Protein AF-A0A5D0WQF0-F1 (afdb_monomer_lite)

Organism: NCBI:txid52694

Radius of gyration: 12.73 Å; chains: 1; bounding box: 28×25×31 Å

Foldseek 3Di:
DDPLLVLCVVVVNLVVLLVQLVVVQVVPAPDKAALVRSLVPDDPVSNVVLCVQLVVDPDDLSVDSSSSSNVSLVVCVVPPVQKDWDQQDQHPVVRGGGIMIHGHD

Secondary structure (DSSP, 8-state):
--HHHHHHHHTT-HHHHHHHHHHHHHHTTT--EEHHHHHHHS-HHHHHHHHHHHTT-SSSGGG-HHHHHHHHHHHHHHH-TTEEEEEEEEETTTTEEEEEEEE--

Structure (mmCIF, N/CA/C/O backbone):
data_AF-A0A5D0WQF0-F1
#
_entry.id   AF-A0A5D0WQF0-F1
#
loop_
_atom_site.group_PDB
_atom_site.id
_atom_site.type_symbol
_atom_site.label_atom_id
_atom_site.label_alt_id
_atom_site.label_comp_id
_atom_site.label_asym_id
_atom_site.label_entity_id
_atom_site.label_seq_id
_atom_site.pdbx_PDB_ins_code
_atom_site.Cartn_x
_atom_site.Cartn_y
_atom_site.Cartn_z
_atom_site.occupancy
_atom_site.B_iso_or_equiv
_atom_site.auth_seq_id
_atom_site.auth_comp_id
_atom_site.auth_asym_id
_atom_site.auth_atom_id
_atom_site.pdbx_PDB_model_num
ATOM 1 N N . MET A 1 1 ? 15.529 -2.898 5.756 1.00 58.41 1 MET A N 1
ATOM 2 C CA . MET A 1 1 ? 14.563 -2.114 4.959 1.00 58.41 1 MET A CA 1
ATOM 3 C C . MET A 1 1 ? 13.893 -3.067 3.986 1.00 58.41 1 MET A C 1
ATOM 5 O O . MET A 1 1 ? 14.603 -3.878 3.403 1.00 58.41 1 MET A O 1
ATOM 9 N N . ASN A 1 2 ? 12.564 -3.042 3.897 1.00 87.31 2 ASN A N 1
ATOM 10 C CA . ASN A 1 2 ? 11.789 -3.897 2.994 1.00 87.31 2 ASN A CA 1
ATOM 11 C C . ASN A 1 2 ? 12.155 -3.573 1.510 1.00 87.31 2 ASN A C 1
ATOM 13 O O . ASN A 1 2 ? 12.355 -2.389 1.206 1.00 87.31 2 ASN A O 1
ATOM 17 N N . PRO A 1 3 ? 12.325 -4.575 0.615 1.00 92.06 3 PRO A N 1
ATOM 18 C CA . PRO A 1 3 ? 12.741 -4.361 -0.778 1.00 92.06 3 PRO A CA 1
ATOM 19 C C . PRO A 1 3 ? 11.844 -3.396 -1.560 1.00 92.06 3 PRO A C 1
ATOM 21 O O . PRO A 1 3 ? 12.350 -2.512 -2.250 1.00 92.06 3 PRO A O 1
ATOM 24 N N . GLU A 1 4 ? 10.530 -3.517 -1.409 1.00 95.62 4 GLU A N 1
ATOM 25 C CA . GLU A 1 4 ? 9.523 -2.685 -2.054 1.00 95.62 4 GLU A CA 1
ATOM 26 C C . GLU A 1 4 ? 9.689 -1.221 -1.639 1.00 95.62 4 GLU A C 1
ATOM 28 O O . GLU A 1 4 ? 9.744 -0.336 -2.492 1.00 95.62 4 GLU A O 1
ATOM 33 N N . MET A 1 5 ? 9.884 -0.955 -0.344 1.00 95.56 5 MET A N 1
ATOM 34 C CA . MET A 1 5 ? 10.165 0.399 0.145 1.00 95.56 5 MET A CA 1
ATOM 35 C C . MET A 1 5 ? 11.480 0.971 -0.397 1.00 95.56 5 MET A C 1
ATOM 37 O O . MET A 1 5 ? 11.543 2.156 -0.721 1.00 95.56 5 MET A O 1
ATOM 41 N N . HIS A 1 6 ? 12.532 0.152 -0.502 1.00 95.56 6 HIS A N 1
ATOM 42 C CA . HIS A 1 6 ? 13.805 0.592 -1.084 1.00 95.56 6 HIS A CA 1
ATOM 43 C C . HIS A 1 6 ? 13.649 0.961 -2.562 1.00 95.56 6 HIS A C 1
ATOM 45 O O . HIS A 1 6 ? 14.170 1.987 -2.998 1.00 95.56 6 HIS A O 1
ATOM 51 N N . ILE A 1 7 ? 12.886 0.170 -3.319 1.00 96.38 7 ILE A N 1
ATOM 52 C CA . ILE A 1 7 ? 12.557 0.472 -4.715 1.00 96.38 7 ILE A CA 1
ATOM 53 C C . ILE A 1 7 ? 11.776 1.787 -4.799 1.00 96.38 7 ILE A C 1
ATOM 55 O O . ILE A 1 7 ? 12.183 2.672 -5.548 1.00 96.38 7 ILE A O 1
ATOM 59 N N . LEU A 1 8 ? 10.718 1.966 -4.001 1.00 96.56 8 LEU A N 1
ATOM 60 C CA . LEU A 1 8 ? 9.937 3.209 -3.995 1.00 96.56 8 LEU A CA 1
ATOM 61 C C . LEU A 1 8 ? 10.786 4.435 -3.666 1.00 96.56 8 LEU A C 1
ATOM 63 O O . LEU A 1 8 ? 10.611 5.481 -4.288 1.00 96.56 8 LEU A O 1
ATOM 67 N N . ASN A 1 9 ? 11.701 4.315 -2.702 1.00 96.56 9 ASN A N 1
ATOM 68 C CA . ASN A 1 9 ? 12.596 5.404 -2.333 1.00 96.56 9 ASN A CA 1
ATOM 69 C C . ASN A 1 9 ? 13.496 5.804 -3.510 1.00 96.56 9 ASN A C 1
ATOM 71 O O . ASN A 1 9 ? 13.607 6.984 -3.830 1.00 96.56 9 ASN A O 1
ATOM 75 N N . ASN A 1 10 ? 14.071 4.821 -4.206 1.00 95.88 10 ASN A N 1
ATOM 76 C CA . ASN A 1 10 ? 14.939 5.068 -5.359 1.00 95.88 10 ASN A CA 1
ATOM 77 C C . ASN A 1 10 ? 14.179 5.621 -6.574 1.00 95.88 10 ASN A C 1
ATOM 79 O O . ASN A 1 10 ? 14.758 6.354 -7.370 1.00 95.88 10 ASN A O 1
ATOM 83 N N . GLN A 1 11 ? 12.893 5.291 -6.707 1.00 94.75 11 GLN A N 1
ATOM 84 C CA . GLN A 1 11 ? 12.010 5.804 -7.761 1.00 94.75 11 GLN A CA 1
ATOM 85 C C . GLN A 1 11 ? 11.326 7.132 -7.384 1.00 94.75 11 GLN A C 1
ATOM 87 O O . GLN A 1 11 ? 10.492 7.625 -8.138 1.00 94.75 11 GLN A O 1
ATOM 92 N N . GLY A 1 12 ? 11.614 7.705 -6.207 1.00 95.12 12 GLY A N 1
ATOM 93 C CA . GLY A 1 12 ? 10.970 8.937 -5.733 1.00 95.12 12 GLY A CA 1
ATOM 94 C C . GLY A 1 12 ? 9.469 8.799 -5.438 1.00 95.12 12 GLY A C 1
ATOM 95 O O . GLY A 1 12 ? 8.776 9.802 -5.294 1.00 95.12 12 GLY A O 1
ATOM 96 N N . CYS A 1 13 ? 8.960 7.569 -5.334 1.00 95.94 13 CYS A N 1
ATOM 97 C CA . CYS A 1 13 ? 7.539 7.266 -5.151 1.00 95.94 13 CYS A CA 1
ATOM 98 C C . CYS A 1 13 ? 7.160 7.004 -3.684 1.00 95.94 13 CYS A C 1
ATOM 100 O O . CYS A 1 13 ? 5.976 6.962 -3.365 1.00 95.94 13 CYS A O 1
ATOM 102 N N . LEU A 1 14 ? 8.133 6.857 -2.775 1.00 96.94 14 LEU A N 1
ATOM 103 C CA . LEU A 1 14 ? 7.857 6.515 -1.372 1.00 96.94 14 LEU A CA 1
ATOM 104 C C . LEU A 1 14 ? 6.966 7.551 -0.668 1.00 96.94 14 LEU A C 1
ATOM 106 O O . LEU A 1 14 ? 5.968 7.175 -0.062 1.00 96.94 14 LEU A O 1
ATOM 110 N N . ILE A 1 15 ? 7.307 8.841 -0.763 1.00 97.25 15 ILE A N 1
ATOM 111 C CA . ILE A 1 15 ? 6.536 9.921 -0.122 1.00 97.25 15 ILE A CA 1
ATOM 112 C C . ILE A 1 15 ? 5.127 10.046 -0.733 1.00 97.25 15 ILE A C 1
ATOM 114 O O . ILE A 1 15 ? 4.168 10.085 0.035 1.00 97.25 15 ILE A O 1
ATOM 118 N N . PRO A 1 16 ? 4.952 10.066 -2.071 1.00 98.00 16 PRO A N 1
ATOM 119 C CA . PRO A 1 16 ? 3.621 10.044 -2.677 1.00 98.00 16 PRO A CA 1
ATOM 120 C C . PRO A 1 16 ? 2.740 8.879 -2.205 1.00 98.00 16 PRO A C 1
ATOM 122 O O . PRO A 1 16 ? 1.602 9.105 -1.804 1.00 98.00 16 PRO A O 1
ATOM 125 N N . VAL A 1 17 ? 3.281 7.654 -2.181 1.00 98.25 17 VAL A N 1
ATOM 126 C CA . VAL A 1 17 ? 2.549 6.462 -1.719 1.00 98.25 17 VAL A CA 1
ATOM 127 C C . VAL A 1 17 ? 2.182 6.580 -0.239 1.00 98.25 17 VAL A C 1
ATOM 129 O O . VAL A 1 17 ? 1.051 6.280 0.132 1.00 98.25 17 VAL A O 1
ATOM 132 N N . TRP A 1 18 ? 3.106 7.048 0.605 1.00 98.31 18 TRP A N 1
ATOM 133 C CA . TRP A 1 18 ? 2.844 7.287 2.028 1.00 98.31 18 TRP A CA 1
ATOM 134 C C . TRP A 1 18 ? 1.679 8.253 2.238 1.00 98.31 18 TRP A C 1
ATOM 136 O O . TRP A 1 18 ? 0.752 7.966 2.995 1.00 98.31 18 TRP A O 1
ATOM 146 N N . ASN A 1 19 ? 1.721 9.396 1.552 1.00 98.25 19 ASN A N 1
ATOM 147 C CA . ASN A 1 19 ? 0.707 10.433 1.687 1.00 98.25 19 ASN A CA 1
ATOM 148 C C . ASN A 1 19 ? -0.663 9.927 1.237 1.00 98.25 19 ASN A C 1
ATOM 150 O O . ASN A 1 19 ? -1.634 10.107 1.960 1.00 98.25 19 ASN A O 1
ATOM 154 N N . GLU A 1 20 ? -0.739 9.229 0.103 1.00 9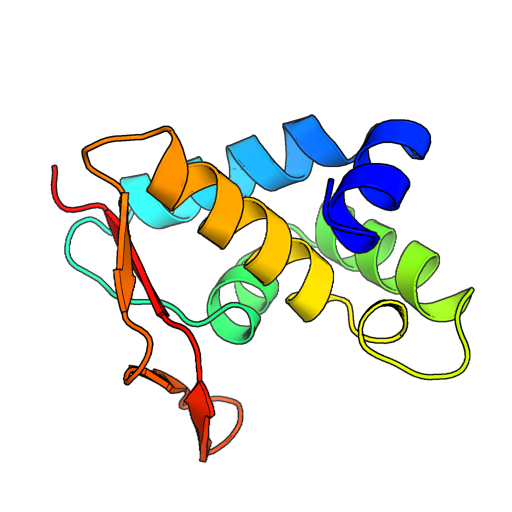8.31 20 GLU A N 1
ATOM 155 C CA . GLU A 1 20 ? -2.019 8.738 -0.406 1.00 98.31 20 GLU A CA 1
ATOM 156 C C . GLU A 1 20 ? -2.628 7.648 0.493 1.00 98.31 20 GLU A C 1
ATOM 158 O O . GLU A 1 20 ? -3.833 7.668 0.753 1.00 98.31 20 GLU A O 1
ATOM 163 N N . ILE A 1 21 ? -1.811 6.753 1.066 1.00 98.38 21 ILE A N 1
ATOM 164 C CA . ILE A 1 21 ? -2.282 5.805 2.093 1.00 98.38 21 ILE A CA 1
ATOM 165 C C . ILE A 1 21 ? -2.829 6.568 3.300 1.00 98.38 21 ILE A C 1
ATOM 167 O O . ILE A 1 21 ? -3.935 6.278 3.762 1.00 98.38 21 ILE A O 1
ATOM 171 N N . ASN A 1 22 ? -2.077 7.547 3.809 1.00 97.94 22 ASN A N 1
ATOM 172 C CA . ASN A 1 22 ? -2.509 8.334 4.957 1.00 97.94 22 ASN A CA 1
ATOM 173 C C . ASN A 1 22 ? -3.811 9.095 4.670 1.00 97.94 22 ASN A C 1
ATOM 175 O O . ASN A 1 22 ? -4.690 9.121 5.529 1.00 97.94 22 ASN A O 1
ATOM 179 N N . ASP A 1 23 ? -3.967 9.673 3.481 1.00 98.25 23 ASP A N 1
ATOM 180 C CA . ASP A 1 23 ? -5.163 10.416 3.079 1.00 98.25 23 ASP A CA 1
ATOM 181 C C . ASP A 1 23 ? -6.386 9.499 2.976 1.00 98.25 23 ASP A C 1
ATOM 183 O O . ASP A 1 23 ? -7.458 9.831 3.496 1.00 98.25 23 ASP A O 1
ATOM 187 N N . ILE A 1 24 ? -6.227 8.306 2.389 1.00 98.38 24 ILE A N 1
ATOM 188 C CA . ILE A 1 24 ? -7.290 7.294 2.320 1.00 98.38 24 ILE A CA 1
ATOM 189 C C . ILE A 1 24 ? -7.705 6.866 3.728 1.00 98.38 24 ILE A C 1
ATOM 191 O O . ILE A 1 24 ? -8.896 6.884 4.047 1.00 98.38 24 ILE A O 1
ATOM 195 N N . LEU A 1 25 ? -6.745 6.513 4.585 1.00 98.06 25 LEU A N 1
ATOM 196 C CA . LEU A 1 25 ? -7.033 6.067 5.948 1.00 98.06 25 LEU A CA 1
ATOM 197 C C . LEU A 1 25 ? -7.630 7.189 6.811 1.00 98.06 25 LEU A C 1
ATOM 199 O O . LEU A 1 25 ? -8.555 6.943 7.583 1.00 98.06 25 LEU A O 1
ATOM 203 N N . SER A 1 26 ? -7.154 8.426 6.658 1.00 97.56 26 SER A N 1
ATOM 204 C CA . SER A 1 26 ? -7.668 9.598 7.385 1.00 97.56 26 SER A CA 1
ATOM 205 C C . SER A 1 26 ? -9.072 9.991 6.938 1.00 97.56 26 SER A C 1
ATOM 207 O O . SER A 1 26 ? -9.875 10.431 7.754 1.00 97.56 26 SER A O 1
ATOM 209 N N . SER A 1 27 ? -9.403 9.787 5.664 1.00 97.75 27 SER A N 1
ATOM 210 C CA . SER A 1 27 ? -10.757 10.023 5.148 1.00 97.75 27 SER A CA 1
ATOM 211 C C . SER A 1 27 ? -11.744 8.915 5.538 1.00 97.75 27 SER A C 1
ATOM 213 O O . SER A 1 27 ? -12.946 9.070 5.344 1.00 97.75 27 SER A O 1
ATOM 215 N N . ASN A 1 28 ? -11.254 7.791 6.073 1.00 97.62 28 ASN A N 1
ATOM 216 C CA . ASN A 1 28 ? -12.041 6.596 6.384 1.00 97.62 28 ASN A CA 1
ATOM 217 C C . ASN A 1 28 ? -11.690 6.035 7.778 1.00 97.62 28 ASN A C 1
ATOM 219 O O . ASN A 1 28 ? -11.500 4.827 7.941 1.00 97.62 28 ASN A O 1
ATOM 223 N N . ILE A 1 29 ? -11.595 6.906 8.791 1.00 97.06 29 ILE A N 1
ATOM 224 C CA . ILE A 1 29 ? -11.256 6.519 10.173 1.00 97.06 29 ILE A CA 1
ATOM 225 C C . ILE A 1 29 ? -12.157 5.372 10.655 1.00 97.06 29 ILE A C 1
ATOM 227 O O . ILE A 1 29 ? -13.372 5.381 10.461 1.00 97.06 29 ILE A O 1
ATOM 231 N N . GLY A 1 30 ? -11.545 4.366 11.282 1.00 96.75 30 GLY A N 1
ATOM 232 C CA . GLY A 1 30 ? -12.219 3.162 11.776 1.00 96.75 30 GLY A CA 1
ATOM 233 C C . GLY A 1 30 ? -12.509 2.101 10.708 1.00 96.75 30 GLY A C 1
ATOM 234 O O . GLY A 1 30 ? -12.887 0.985 11.063 1.00 96.75 30 GLY A O 1
ATOM 235 N N . THR A 1 31 ? -12.288 2.398 9.424 1.00 97.44 31 THR A N 1
ATOM 236 C CA . THR A 1 31 ? -12.446 1.428 8.332 1.00 97.44 31 THR A CA 1
ATOM 237 C C . THR A 1 31 ? -11.120 0.729 8.046 1.00 97.44 31 THR A C 1
ATOM 239 O O . THR A 1 31 ? -10.085 1.377 7.892 1.00 97.44 31 THR A O 1
ATOM 242 N N . LYS A 1 32 ? -11.155 -0.604 7.978 1.00 97.56 32 LYS A N 1
ATOM 243 C CA . LYS A 1 32 ? -10.003 -1.435 7.607 1.00 97.56 32 LYS A CA 1
ATOM 244 C C . LYS A 1 32 ? -9.937 -1.609 6.096 1.00 97.56 32 LYS A C 1
ATOM 246 O O . LYS A 1 32 ? -10.970 -1.850 5.476 1.00 97.56 32 LYS A O 1
ATOM 251 N N . PHE A 1 33 ? -8.727 -1.561 5.553 1.00 98.31 33 PHE A N 1
ATOM 252 C CA . PHE A 1 33 ? -8.444 -1.849 4.150 1.00 98.31 33 PHE A CA 1
ATOM 253 C C . PHE A 1 33 ? -7.260 -2.798 4.032 1.00 98.31 33 PHE A C 1
ATOM 255 O O . PHE A 1 33 ? -6.250 -2.606 4.711 1.00 98.31 33 PHE A O 1
ATOM 262 N N . SER A 1 34 ? -7.341 -3.773 3.133 1.00 98.31 34 SER A N 1
ATOM 263 C CA . SER A 1 34 ? -6.151 -4.490 2.685 1.00 98.31 34 SER A CA 1
ATOM 264 C C . SER A 1 34 ? -5.286 -3.617 1.775 1.00 98.31 34 SER A C 1
ATOM 266 O O . SER A 1 34 ? -5.720 -2.587 1.253 1.00 98.31 34 SER A O 1
ATOM 268 N N . SER A 1 35 ? -4.064 -4.070 1.504 1.00 97.88 35 SER A N 1
ATOM 269 C CA . SER A 1 35 ? -3.186 -3.439 0.514 1.00 97.88 35 SER A CA 1
ATOM 270 C C . SER A 1 35 ? -3.810 -3.349 -0.889 1.00 97.88 35 SER A C 1
ATOM 272 O O . SER A 1 35 ? -3.585 -2.368 -1.596 1.00 97.88 35 SER A O 1
ATOM 274 N N . TYR A 1 36 ? -4.644 -4.320 -1.278 1.00 97.88 36 TYR A N 1
ATOM 275 C CA . TYR A 1 36 ? -5.364 -4.315 -2.557 1.00 97.88 36 TYR A CA 1
ATOM 276 C C . TYR A 1 36 ? -6.483 -3.278 -2.578 1.00 97.88 36 TYR A C 1
ATOM 278 O O . TYR A 1 36 ? -6.687 -2.617 -3.592 1.00 97.88 36 TYR A O 1
ATOM 286 N N . GLU A 1 37 ? -7.203 -3.114 -1.470 1.00 98.25 37 GLU A N 1
ATOM 287 C CA . GLU A 1 37 ? -8.263 -2.109 -1.378 1.00 98.25 37 GLU A CA 1
ATOM 288 C C . GLU A 1 37 ? -7.697 -0.693 -1.308 1.00 98.25 37 GLU A C 1
ATOM 290 O O . GLU A 1 37 ? -8.245 0.211 -1.938 1.00 98.25 37 GLU A O 1
ATOM 295 N N . LEU A 1 38 ? -6.579 -0.506 -0.596 1.00 98.25 38 LEU A N 1
ATOM 296 C CA . LEU A 1 38 ? -5.824 0.744 -0.618 1.00 98.25 38 LEU A CA 1
ATOM 297 C C . LEU A 1 38 ? -5.357 1.053 -2.042 1.00 98.25 38 LEU A C 1
ATOM 299 O O . LEU A 1 38 ? -5.686 2.113 -2.565 1.00 98.25 38 LEU A O 1
ATOM 303 N N . PHE A 1 39 ? -4.689 0.105 -2.708 1.00 98.25 39 PHE A N 1
ATOM 304 C CA . PHE A 1 39 ? -4.239 0.277 -4.090 1.00 98.25 39 PHE A CA 1
ATOM 305 C C . PHE A 1 39 ? -5.398 0.594 -5.045 1.00 98.25 39 PHE A C 1
ATOM 307 O O . PHE A 1 39 ? -5.290 1.498 -5.868 1.00 98.25 39 PHE A O 1
ATOM 314 N N . ALA A 1 40 ? -6.549 -0.071 -4.907 1.00 97.31 40 ALA A N 1
ATOM 315 C CA . ALA A 1 40 ? -7.734 0.206 -5.720 1.00 97.31 40 ALA A CA 1
ATOM 316 C C . ALA A 1 40 ? -8.278 1.636 -5.539 1.00 97.31 40 ALA A C 1
ATOM 318 O O . ALA A 1 40 ? -8.922 2.163 -6.450 1.00 97.31 40 ALA A O 1
ATOM 319 N N . LYS A 1 41 ? -8.003 2.280 -4.399 1.00 97.62 41 LYS A N 1
ATOM 320 C CA . LYS A 1 41 ? -8.401 3.662 -4.091 1.00 97.62 41 LYS A CA 1
ATOM 321 C C . LYS A 1 41 ? -7.372 4.720 -4.487 1.00 97.62 41 LYS A C 1
ATOM 323 O O . LYS A 1 41 ? -7.717 5.896 -4.444 1.00 97.62 41 LYS A O 1
ATOM 328 N N . PHE A 1 42 ? -6.161 4.330 -4.882 1.00 98.06 42 PHE A N 1
ATOM 329 C CA . PHE A 1 42 ? -5.146 5.282 -5.335 1.00 98.06 42 PHE A CA 1
ATOM 330 C C . PHE A 1 42 ? -5.591 6.019 -6.602 1.00 98.06 42 PHE A C 1
ATOM 332 O O . PHE A 1 42 ? -6.373 5.506 -7.414 1.00 98.06 42 PHE A O 1
ATOM 339 N N . SER A 1 43 ? -5.033 7.209 -6.781 1.00 97.56 43 SER A N 1
ATOM 340 C CA . SER A 1 43 ? -5.077 7.985 -8.008 1.00 97.56 43 SER A CA 1
ATOM 341 C C . SER A 1 43 ? -4.496 7.196 -9.180 1.00 97.56 43 SER A C 1
ATOM 343 O O . SER A 1 43 ? -3.546 6.422 -9.036 1.00 97.56 43 SER A O 1
ATOM 345 N N . ASP A 1 44 ? -5.042 7.421 -10.375 1.00 97.31 44 ASP A N 1
ATOM 346 C CA . ASP A 1 44 ? -4.594 6.717 -11.582 1.00 97.31 44 ASP A CA 1
ATOM 347 C C . ASP A 1 44 ? -3.111 6.973 -11.881 1.00 97.31 44 ASP A C 1
ATOM 349 O O . ASP A 1 44 ? -2.412 6.097 -12.385 1.00 97.31 44 ASP A O 1
ATOM 353 N N . VAL A 1 45 ? -2.599 8.154 -11.517 1.00 96.44 45 VAL A N 1
ATOM 354 C CA . VAL A 1 45 ? -1.179 8.496 -11.670 1.00 96.44 45 VAL A CA 1
ATOM 355 C C . VAL A 1 45 ? -0.303 7.560 -10.838 1.00 96.44 45 VAL A C 1
ATOM 357 O O . VAL A 1 45 ? 0.614 6.949 -11.387 1.00 96.44 45 VAL A O 1
ATOM 360 N N . LEU A 1 46 ? -0.591 7.410 -9.540 1.00 96.62 46 LEU A N 1
ATOM 361 C CA . LEU A 1 46 ? 0.213 6.555 -8.667 1.00 96.62 46 LEU A CA 1
ATOM 362 C C . LEU A 1 46 ? -0.003 5.069 -8.961 1.00 96.62 46 LEU A C 1
ATOM 364 O O . LEU A 1 46 ? 0.965 4.309 -8.930 1.00 96.62 46 LEU A O 1
ATOM 368 N N . LYS A 1 47 ? -1.216 4.654 -9.352 1.00 97.69 47 LYS A N 1
ATOM 369 C CA . LYS A 1 47 ? -1.463 3.291 -9.855 1.00 97.69 47 LYS A CA 1
ATOM 370 C C . LYS A 1 47 ? -0.564 2.953 -11.037 1.00 97.69 47 LYS A C 1
ATOM 372 O O . LYS A 1 47 ? 0.196 1.992 -10.957 1.00 97.69 47 LYS A O 1
ATOM 377 N N . ASN A 1 48 ? -0.580 3.785 -12.078 1.00 97.56 48 ASN A N 1
ATOM 378 C CA . ASN A 1 48 ? 0.219 3.568 -13.284 1.00 97.56 48 ASN A CA 1
ATOM 379 C C . ASN A 1 48 ? 1.725 3.542 -12.980 1.00 97.56 48 ASN A C 1
ATOM 381 O O . ASN A 1 48 ? 2.470 2.759 -13.573 1.00 97.56 48 ASN A O 1
ATOM 385 N N . GLN A 1 49 ? 2.196 4.378 -12.048 1.00 97.19 49 GLN A N 1
ATOM 386 C CA . GLN A 1 49 ? 3.596 4.368 -11.615 1.00 97.19 49 GLN A CA 1
ATOM 387 C C . GLN A 1 49 ? 3.968 3.053 -10.924 1.00 97.19 49 GLN A C 1
ATOM 389 O O . GLN A 1 49 ? 4.975 2.442 -11.281 1.00 97.19 49 GLN A O 1
ATOM 394 N N . LEU A 1 50 ? 3.152 2.586 -9.976 1.00 97.56 50 LEU A N 1
ATOM 395 C CA . LEU A 1 50 ? 3.395 1.321 -9.282 1.00 97.56 50 LEU A CA 1
ATOM 396 C C . LEU A 1 50 ? 3.296 0.118 -10.223 1.00 97.56 50 LEU A C 1
ATOM 398 O O . LEU A 1 50 ? 4.110 -0.793 -10.118 1.00 97.56 50 LEU A O 1
ATOM 402 N N . GLU A 1 51 ? 2.360 0.130 -11.170 1.00 97.56 51 GLU A N 1
ATOM 403 C CA . GLU A 1 51 ? 2.252 -0.884 -12.224 1.00 97.56 51 GLU A CA 1
ATOM 404 C C . GLU A 1 51 ? 3.487 -0.902 -13.125 1.00 97.56 51 GLU A C 1
ATOM 406 O O . GLU A 1 51 ? 4.031 -1.970 -13.399 1.00 97.56 51 GLU A O 1
ATOM 411 N N . THR A 1 52 ? 3.988 0.270 -13.521 1.00 97.12 52 THR A N 1
ATOM 412 C CA . THR A 1 52 ? 5.212 0.387 -14.327 1.00 97.12 52 THR A CA 1
ATOM 413 C C . THR A 1 52 ? 6.427 -0.150 -13.573 1.00 97.12 52 THR A C 1
ATOM 415 O O . THR A 1 52 ? 7.228 -0.886 -14.146 1.00 97.12 52 THR A O 1
ATOM 418 N N . ILE A 1 53 ? 6.562 0.178 -12.284 1.00 96.44 53 ILE A N 1
ATOM 419 C CA . ILE A 1 53 ? 7.638 -0.348 -11.434 1.00 96.44 53 ILE A CA 1
ATOM 420 C C . ILE A 1 53 ? 7.507 -1.870 -11.308 1.00 96.44 53 ILE A C 1
ATOM 422 O O . ILE A 1 53 ? 8.483 -2.585 -11.538 1.00 96.44 53 ILE A O 1
ATOM 426 N N . ALA A 1 54 ? 6.314 -2.371 -10.983 1.00 96.62 54 ALA A N 1
ATOM 427 C CA . ALA A 1 54 ? 6.064 -3.794 -10.786 1.00 96.62 54 ALA A CA 1
ATOM 428 C C . ALA A 1 54 ? 6.341 -4.612 -12.056 1.00 96.62 54 ALA A C 1
ATOM 430 O O . ALA A 1 54 ? 6.925 -5.689 -11.974 1.00 96.62 54 ALA A O 1
ATOM 431 N N . ALA A 1 55 ? 6.012 -4.071 -13.233 1.00 96.38 55 ALA A N 1
ATOM 432 C CA . ALA A 1 55 ? 6.253 -4.712 -14.524 1.00 96.38 55 ALA A CA 1
ATOM 433 C C . ALA A 1 55 ? 7.744 -4.943 -14.838 1.00 96.38 55 ALA A C 1
ATOM 435 O O . ALA A 1 55 ? 8.064 -5.765 -15.695 1.00 96.38 55 ALA A O 1
ATOM 436 N N . THR A 1 56 ? 8.667 -4.262 -14.146 1.00 96.19 56 THR A N 1
ATOM 437 C CA . THR A 1 56 ? 10.113 -4.531 -14.278 1.00 96.19 56 THR A CA 1
ATOM 438 C C . THR A 1 56 ? 10.552 -5.831 -13.595 1.00 96.19 56 THR A C 1
ATOM 440 O O . THR A 1 56 ? 11.657 -6.313 -13.847 1.00 96.19 56 THR A O 1
ATOM 443 N N . TYR A 1 57 ? 9.693 -6.421 -12.757 1.00 94.50 57 TYR A N 1
ATOM 444 C CA . TYR A 1 57 ? 9.957 -7.650 -12.021 1.00 94.50 57 TYR A CA 1
ATOM 445 C C . TYR A 1 57 ? 9.019 -8.760 -12.501 1.00 94.50 57 TYR A C 1
ATOM 447 O O . TYR A 1 57 ? 7.803 -8.653 -12.407 1.00 94.50 57 TYR A O 1
ATOM 455 N N . GLU A 1 58 ? 9.577 -9.873 -12.975 1.00 89.06 58 GLU A N 1
ATOM 456 C CA . GLU A 1 58 ? 8.772 -10.977 -13.524 1.00 89.06 58 GLU A CA 1
ATOM 457 C C . GLU A 1 58 ? 8.036 -11.800 -12.453 1.00 89.06 58 GLU A C 1
ATOM 459 O O . GLU A 1 58 ? 7.058 -12.484 -12.749 1.00 89.06 58 GLU A O 1
ATOM 464 N N . LYS A 1 59 ? 8.548 -11.817 -11.218 1.00 90.00 59 LYS A N 1
ATOM 465 C CA . LYS A 1 59 ? 8.091 -12.720 -10.155 1.00 90.00 59 LYS A CA 1
ATOM 466 C C . LYS A 1 59 ? 8.417 -12.189 -8.764 1.00 90.00 59 LYS A C 1
ATOM 468 O O . LYS A 1 59 ? 9.387 -11.457 -8.574 1.00 90.00 59 LYS A O 1
ATOM 473 N N . GLY A 1 60 ? 7.649 -12.663 -7.786 1.00 89.12 60 GLY A N 1
ATOM 474 C CA . GLY A 1 60 ? 7.811 -12.338 -6.370 1.00 89.12 60 GLY A CA 1
ATOM 475 C C . GLY A 1 60 ? 6.969 -11.137 -5.924 1.00 89.12 60 GLY A C 1
ATOM 476 O O . GLY A 1 60 ? 6.182 -10.612 -6.702 1.00 89.12 60 GLY A O 1
ATOM 477 N N . PRO A 1 61 ? 7.112 -10.692 -4.667 1.00 87.19 61 PRO A N 1
ATOM 478 C CA . PRO A 1 61 ? 6.319 -9.586 -4.125 1.00 87.19 61 PRO A CA 1
ATOM 479 C C . PRO A 1 61 ? 6.443 -8.288 -4.937 1.00 87.19 61 PRO A C 1
ATOM 481 O O . PRO A 1 61 ? 5.436 -7.649 -5.227 1.00 87.19 61 PRO A O 1
ATOM 484 N N . CYS A 1 62 ? 7.648 -7.966 -5.421 1.00 93.81 62 CYS A N 1
ATOM 485 C CA . CYS A 1 62 ? 7.899 -6.792 -6.262 1.00 93.81 62 CYS A CA 1
ATOM 486 C C . CYS A 1 62 ? 7.181 -6.825 -7.623 1.00 93.81 62 CYS A C 1
ATOM 488 O O . CYS A 1 62 ? 7.055 -5.787 -8.255 1.00 93.81 62 CYS A O 1
ATOM 490 N N . SER A 1 63 ? 6.690 -7.974 -8.098 1.00 95.56 63 SER A N 1
ATOM 491 C CA . SER A 1 63 ? 5.892 -8.018 -9.332 1.00 95.56 63 SER A CA 1
ATOM 492 C C . SER A 1 63 ? 4.419 -7.651 -9.101 1.00 95.56 63 SER A C 1
ATOM 494 O O . SER A 1 63 ? 3.614 -7.745 -10.023 1.00 95.56 63 SER A O 1
ATOM 496 N N . SER A 1 64 ? 4.035 -7.279 -7.873 1.00 96.38 64 SER A N 1
ATOM 497 C CA . SER A 1 64 ? 2.657 -6.972 -7.489 1.00 96.38 64 SER A CA 1
ATOM 498 C C . SER A 1 64 ? 2.533 -5.526 -6.984 1.00 96.38 64 SER A C 1
ATOM 500 O O . SER A 1 64 ? 3.061 -5.213 -5.915 1.00 96.38 64 SER A O 1
ATOM 502 N N . PRO A 1 65 ? 1.808 -4.631 -7.686 1.00 97.06 65 PRO A N 1
ATOM 503 C CA . PRO A 1 65 ? 1.630 -3.238 -7.259 1.00 97.06 65 PRO A CA 1
ATOM 504 C C . PRO A 1 65 ? 1.082 -3.077 -5.822 1.00 97.06 65 PRO A C 1
ATOM 506 O O . PRO A 1 65 ? 1.632 -2.275 -5.063 1.00 97.06 65 PRO A O 1
ATOM 509 N N . PRO A 1 66 ? 0.089 -3.871 -5.365 1.00 97.44 66 PRO A N 1
ATOM 510 C CA . PRO A 1 66 ? -0.379 -3.825 -3.976 1.00 97.44 66 PRO A CA 1
ATOM 511 C C . PRO A 1 66 ? 0.683 -4.177 -2.923 1.00 97.44 66 PRO A C 1
ATOM 513 O O . PRO A 1 66 ? 0.576 -3.721 -1.786 1.00 97.44 66 PRO A O 1
ATOM 516 N N . ALA A 1 67 ? 1.729 -4.944 -3.256 1.00 96.69 67 ALA A N 1
ATOM 517 C CA . ALA A 1 67 ? 2.786 -5.281 -2.293 1.00 96.69 67 ALA A CA 1
ATOM 518 C C . ALA A 1 67 ? 3.577 -4.040 -1.844 1.00 96.69 67 ALA A C 1
ATOM 520 O O . ALA A 1 67 ? 3.933 -3.914 -0.668 1.00 96.69 67 ALA A O 1
ATOM 521 N N . TYR A 1 68 ? 3.778 -3.079 -2.750 1.00 97.88 68 TYR A N 1
ATOM 522 C CA . TYR A 1 68 ? 4.377 -1.782 -2.434 1.00 97.88 68 TYR A CA 1
ATOM 523 C C . TYR A 1 68 ? 3.528 -1.001 -1.431 1.00 97.88 68 TYR A C 1
ATOM 525 O O . TYR A 1 68 ? 4.049 -0.488 -0.441 1.00 97.88 68 TYR A O 1
ATOM 533 N N . VAL A 1 69 ? 2.211 -0.976 -1.647 1.00 98.06 69 VAL A N 1
ATOM 534 C CA . VAL A 1 69 ? 1.247 -0.317 -0.755 1.00 98.06 69 VAL A CA 1
ATOM 535 C C . VAL A 1 69 ? 1.248 -0.969 0.626 1.00 98.06 69 VAL A C 1
ATOM 537 O O . VAL A 1 69 ? 1.364 -0.271 1.630 1.00 98.06 69 VAL A O 1
ATOM 540 N N . GLY A 1 70 ? 1.188 -2.303 0.689 1.00 97.38 70 GLY A N 1
ATOM 541 C CA . GLY A 1 70 ? 1.226 -3.045 1.952 1.00 97.38 70 GLY A CA 1
ATOM 542 C C . GLY A 1 70 ? 2.525 -2.828 2.729 1.00 97.38 70 GLY A C 1
ATOM 543 O O . GLY A 1 70 ? 2.496 -2.629 3.941 1.00 97.38 70 GLY A O 1
ATOM 544 N N . SER A 1 71 ? 3.662 -2.781 2.032 1.00 97.50 71 SER A N 1
ATOM 545 C CA . SER A 1 71 ? 4.967 -2.541 2.653 1.00 97.50 71 SER A CA 1
ATOM 546 C C . SER A 1 71 ? 5.061 -1.147 3.278 1.00 97.50 71 SER A C 1
ATOM 548 O O . SER A 1 71 ? 5.555 -1.003 4.398 1.00 97.50 71 SER A O 1
ATOM 550 N N . VAL A 1 72 ? 4.542 -0.121 2.591 1.00 97.88 72 VAL A N 1
ATOM 551 C CA . VAL A 1 72 ? 4.475 1.240 3.140 1.00 97.88 72 VAL A CA 1
ATOM 552 C C . VAL A 1 72 ? 3.484 1.310 4.301 1.00 97.88 72 VAL A C 1
ATOM 554 O O . VAL A 1 72 ? 3.855 1.800 5.361 1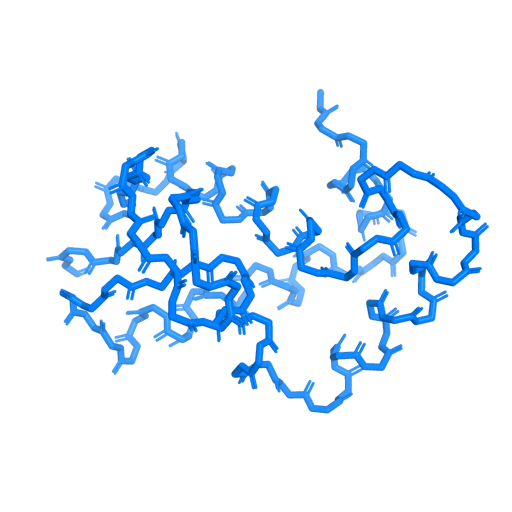.00 97.88 72 VAL A O 1
ATOM 557 N N . ALA A 1 73 ? 2.275 0.759 4.164 1.00 97.62 73 ALA A N 1
ATOM 558 C CA . ALA A 1 73 ? 1.264 0.773 5.224 1.00 97.62 73 ALA A CA 1
ATOM 559 C C . ALA A 1 73 ? 1.721 0.032 6.496 1.00 97.62 73 ALA A C 1
ATOM 561 O O . ALA A 1 73 ? 1.503 0.506 7.613 1.00 97.62 73 ALA A O 1
ATOM 562 N N . SER A 1 74 ? 2.430 -1.090 6.347 1.00 97.44 74 SER A N 1
ATOM 563 C CA . SER A 1 74 ? 3.042 -1.789 7.478 1.00 97.44 74 SER A CA 1
ATOM 564 C C . SER A 1 74 ? 4.136 -0.938 8.126 1.00 97.44 74 SER A C 1
ATOM 566 O O . SER A 1 74 ? 4.161 -0.796 9.349 1.00 97.44 74 SER A O 1
ATOM 568 N N . SER A 1 75 ? 4.992 -0.272 7.341 1.00 96.94 75 SER A N 1
ATOM 569 C CA . SER A 1 75 ? 5.952 0.690 7.898 1.00 96.94 75 SER A CA 1
ATOM 570 C C . SER A 1 75 ? 5.255 1.826 8.651 1.00 96.94 75 SER A C 1
ATOM 572 O O . SER A 1 75 ? 5.698 2.167 9.744 1.00 96.94 75 SER A O 1
ATOM 574 N N . MET A 1 76 ? 4.159 2.365 8.111 1.00 97.00 76 MET A N 1
ATOM 575 C CA . MET A 1 76 ? 3.360 3.409 8.756 1.00 97.00 76 MET A CA 1
ATOM 576 C C . MET A 1 76 ? 2.808 2.945 10.102 1.00 97.00 76 MET A C 1
ATOM 578 O O . MET A 1 76 ? 2.945 3.666 11.081 1.00 97.00 76 MET A O 1
ATOM 582 N N . SER A 1 77 ? 2.262 1.729 10.197 1.00 97.12 77 SER A N 1
ATOM 583 C CA . SER A 1 77 ? 1.757 1.190 11.473 1.00 97.12 77 SER A CA 1
ATOM 584 C C . SER A 1 77 ? 2.829 1.035 12.560 1.00 97.12 77 SER A C 1
ATOM 586 O O . SER A 1 77 ? 2.522 1.059 13.748 1.00 97.12 77 SER A O 1
ATOM 588 N N . ASN A 1 78 ? 4.100 0.907 12.165 1.00 95.31 78 ASN A N 1
ATOM 589 C CA . ASN A 1 78 ? 5.221 0.826 13.100 1.00 95.31 78 ASN A CA 1
ATOM 590 C C . ASN A 1 78 ? 5.694 2.211 13.576 1.00 95.31 78 ASN A C 1
ATOM 592 O O . ASN A 1 78 ? 6.384 2.302 14.590 1.00 95.31 78 ASN A O 1
ATOM 596 N N . THR A 1 79 ? 5.355 3.284 12.855 1.00 94.94 79 THR A N 1
ATOM 597 C CA . THR A 1 79 ? 5.807 4.655 13.150 1.00 94.94 79 THR A CA 1
ATOM 598 C C . THR A 1 79 ? 4.689 5.586 13.620 1.00 94.94 79 THR A C 1
ATOM 600 O O . THR A 1 79 ? 4.949 6.512 14.385 1.00 94.94 79 THR A O 1
ATOM 603 N N . GLU A 1 80 ? 3.452 5.366 13.179 1.00 93.81 80 GLU A N 1
ATOM 604 C CA . GLU A 1 80 ? 2.279 6.186 13.479 1.00 93.81 80 GLU A CA 1
ATOM 605 C C . GLU A 1 80 ? 1.366 5.464 14.477 1.00 93.81 80 GLU A C 1
ATOM 607 O O . GLU A 1 80 ? 0.703 4.484 14.148 1.00 93.81 80 GLU A O 1
ATOM 612 N N . ALA A 1 81 ? 1.287 5.976 15.710 1.00 92.50 81 ALA A N 1
ATOM 613 C CA . ALA A 1 81 ? 0.588 5.314 16.819 1.00 92.50 81 ALA A CA 1
ATOM 614 C C . ALA A 1 81 ? -0.929 5.115 16.615 1.00 92.50 81 ALA A C 1
ATOM 616 O O . ALA A 1 81 ? -1.559 4.365 17.361 1.00 92.50 81 ALA A O 1
ATOM 617 N N . ASN A 1 82 ? -1.541 5.811 15.657 1.00 95.44 82 ASN A N 1
ATOM 618 C CA . ASN 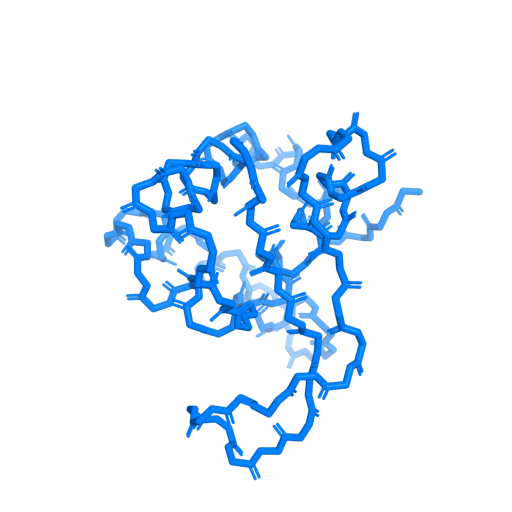A 1 82 ? -2.960 5.695 15.329 1.00 95.44 82 ASN A CA 1
ATOM 619 C C . ASN A 1 82 ? -3.241 4.789 14.125 1.00 95.44 82 ASN A C 1
ATOM 621 O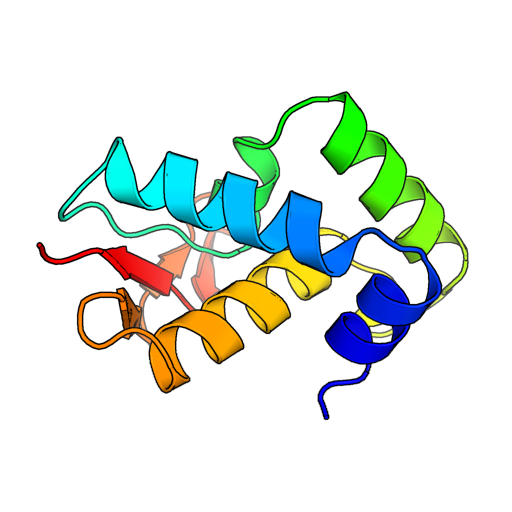 O . ASN A 1 82 ? -4.420 4.557 13.856 1.00 95.44 82 ASN A O 1
ATOM 625 N N . ILE A 1 83 ? -2.225 4.253 13.445 1.00 97.44 83 ILE A N 1
ATOM 626 C CA . ILE A 1 83 ? -2.391 3.272 12.368 1.00 97.44 83 ILE A CA 1
ATOM 627 C C . ILE A 1 83 ? -2.110 1.876 12.922 1.00 97.44 83 ILE A C 1
ATOM 629 O O . ILE A 1 83 ? -1.030 1.594 13.427 1.00 97.44 83 ILE A O 1
ATOM 633 N N . VAL A 1 84 ? -3.096 0.989 12.821 1.00 97.56 84 VAL A N 1
ATOM 634 C CA . VAL A 1 84 ? -3.022 -0.386 13.325 1.00 97.56 84 VAL A CA 1
ATOM 635 C C . VAL A 1 84 ? -2.948 -1.358 12.154 1.00 97.56 84 VAL A C 1
ATOM 637 O O . VAL A 1 84 ? -3.734 -1.257 11.210 1.00 97.56 84 VAL A O 1
ATOM 640 N N . HIS A 1 85 ? -2.025 -2.315 12.252 1.00 97.81 85 HIS A N 1
ATOM 641 C CA . HIS A 1 85 ? -1.881 -3.455 11.345 1.00 97.81 85 HIS A CA 1
ATOM 642 C C . HIS A 1 85 ? -2.621 -4.668 11.928 1.00 97.81 85 HIS A C 1
ATOM 644 O O . HIS A 1 85 ? -2.303 -5.146 13.016 1.00 97.81 85 HIS A O 1
ATOM 650 N N . ASP A 1 86 ? -3.633 -5.145 11.210 1.00 96.50 86 ASP A N 1
ATOM 651 C CA . ASP A 1 86 ? -4.403 -6.354 11.497 1.00 96.50 86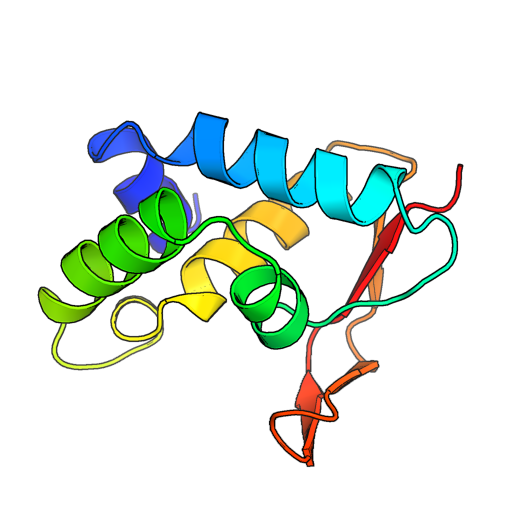 ASP A CA 1
ATOM 652 C C . ASP A 1 86 ? -3.983 -7.487 10.550 1.00 96.50 86 ASP A C 1
ATOM 654 O O . ASP A 1 86 ? -4.319 -7.474 9.370 1.00 96.50 86 ASP A O 1
ATOM 658 N N . TYR A 1 87 ? -3.263 -8.478 11.072 1.00 95.56 87 TYR A N 1
ATOM 659 C CA . TYR A 1 87 ? -2.759 -9.627 10.306 1.00 95.56 87 TYR A CA 1
ATOM 660 C C . TYR A 1 87 ? -3.840 -10.662 9.935 1.00 95.56 87 TYR A C 1
ATOM 662 O O . TYR A 1 87 ? -3.536 -11.663 9.292 1.00 95.56 87 TYR A O 1
ATOM 670 N N . ASN A 1 88 ? -5.088 -10.478 10.386 1.00 96.00 88 ASN A N 1
ATOM 671 C CA . ASN A 1 88 ? -6.189 -11.422 10.171 1.00 96.00 88 ASN A CA 1
ATOM 672 C C . ASN A 1 88 ? -7.385 -10.771 9.459 1.00 96.00 88 ASN A C 1
ATOM 674 O O . ASN A 1 88 ? -8.538 -11.152 9.680 1.00 96.00 88 ASN A O 1
ATOM 678 N N . TYR A 1 89 ? -7.132 -9.776 8.612 1.00 97.31 89 TYR A N 1
ATOM 679 C CA . TYR A 1 89 ? -8.186 -9.088 7.883 1.00 97.31 89 TYR A CA 1
ATOM 680 C C . TYR A 1 89 ? -8.635 -9.892 6.654 1.00 97.31 89 TYR A C 1
ATOM 682 O O . TYR A 1 89 ? -7.829 -10.421 5.897 1.00 97.31 89 TYR A O 1
ATOM 690 N N . PHE A 1 90 ? -9.943 -9.992 6.421 1.00 97.12 90 PHE A N 1
ATOM 691 C CA . PHE A 1 90 ? -10.468 -10.650 5.225 1.00 97.12 90 PHE A CA 1
ATOM 692 C C . PHE A 1 90 ? -10.547 -9.655 4.064 1.00 97.12 90 PHE A C 1
ATOM 694 O O . PHE A 1 90 ? -11.393 -8.763 4.079 1.00 97.12 90 PHE A O 1
ATOM 701 N N . CYS A 1 91 ? -9.699 -9.824 3.046 1.00 96.06 91 CYS A N 1
ATOM 702 C CA . CYS A 1 91 ? -9.719 -8.978 1.858 1.00 96.06 91 CYS A CA 1
ATOM 703 C C . CYS A 1 91 ? -10.832 -9.420 0.888 1.00 96.06 91 CYS A C 1
ATOM 705 O O . CYS A 1 91 ? -10.747 -10.520 0.327 1.00 96.06 91 CYS A O 1
ATOM 707 N N . PRO A 1 92 ? -11.829 -8.563 0.597 1.00 94.94 92 PRO A N 1
ATOM 708 C CA . PRO A 1 92 ? -12.932 -8.913 -0.296 1.00 94.94 92 PRO A CA 1
ATOM 709 C C . PRO A 1 92 ? -12.518 -9.004 -1.774 1.00 94.94 92 PRO A C 1
ATOM 711 O O . PRO A 1 92 ? -13.127 -9.760 -2.521 1.00 94.94 92 PRO A O 1
ATOM 714 N N . ILE A 1 93 ? -11.473 -8.280 -2.203 1.00 95.31 93 ILE A N 1
ATOM 715 C CA . ILE A 1 93 ? -10.977 -8.312 -3.595 1.00 95.31 93 ILE A CA 1
ATOM 716 C C . ILE A 1 93 ? -10.335 -9.667 -3.919 1.00 95.31 93 ILE A C 1
ATOM 718 O O . ILE A 1 93 ? -10.546 -10.214 -4.997 1.00 95.31 9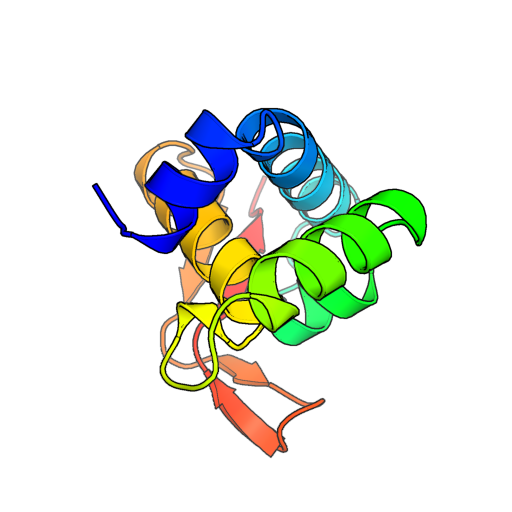3 ILE A O 1
ATOM 722 N N . LEU A 1 94 ? -9.557 -10.213 -2.982 1.00 94.31 94 LEU A N 1
ATOM 723 C CA . LEU A 1 94 ? -8.858 -11.488 -3.155 1.00 94.31 94 LEU A CA 1
ATOM 724 C C . LEU A 1 94 ? -9.625 -12.696 -2.612 1.00 94.31 94 LEU A C 1
ATOM 726 O O . LEU A 1 94 ? -9.213 -13.830 -2.855 1.00 94.31 94 LEU A O 1
ATOM 730 N N . ASN A 1 95 ? -10.708 -12.463 -1.865 1.00 96.56 95 ASN A N 1
ATOM 731 C CA . ASN A 1 95 ? -11.497 -13.498 -1.201 1.00 96.56 95 ASN A CA 1
ATOM 732 C C . ASN A 1 95 ? -10.642 -14.409 -0.286 1.00 96.56 95 ASN A C 1
ATOM 734 O O . ASN A 1 95 ? -10.791 -15.632 -0.293 1.00 96.56 95 ASN A O 1
ATOM 738 N N . ARG A 1 96 ? -9.706 -13.818 0.477 1.00 95.81 96 ARG A N 1
ATOM 739 C CA . ARG A 1 96 ? -8.810 -14.524 1.417 1.00 95.81 96 ARG A CA 1
ATOM 740 C C . ARG A 1 96 ? -8.353 -13.625 2.573 1.00 95.81 96 ARG A C 1
ATOM 742 O O . ARG A 1 96 ? -8.519 -12.408 2.510 1.00 95.81 96 ARG A O 1
ATOM 749 N N . ILE A 1 97 ? -7.775 -14.230 3.614 1.00 96.00 97 ILE A N 1
ATOM 750 C CA . ILE A 1 97 ? -7.153 -13.496 4.729 1.00 96.00 97 ILE A CA 1
ATOM 751 C C . ILE A 1 97 ? -5.835 -12.871 4.258 1.00 96.00 97 ILE A C 1
ATOM 753 O O . ILE A 1 97 ? -5.029 -13.539 3.613 1.00 96.00 97 ILE A O 1
ATOM 757 N N . GLU A 1 98 ? -5.657 -11.597 4.580 1.00 94.62 98 GLU A N 1
ATOM 758 C CA . GLU A 1 98 ? -4.523 -10.739 4.254 1.00 94.62 98 GLU A CA 1
ATOM 759 C C . GLU A 1 98 ? -4.253 -9.766 5.408 1.00 94.62 98 GLU A C 1
ATOM 761 O O . GLU A 1 98 ? -5.033 -9.641 6.356 1.00 94.62 98 GLU A O 1
ATOM 766 N N . ASP A 1 99 ? -3.164 -9.019 5.277 1.00 95.50 99 ASP A N 1
ATOM 767 C CA . ASP A 1 99 ? -2.920 -7.845 6.101 1.00 95.50 99 ASP A CA 1
ATOM 768 C C . ASP A 1 99 ? -3.964 -6.751 5.832 1.00 95.50 99 ASP A C 1
ATOM 770 O O . ASP A 1 99 ? -4.275 -6.420 4.682 1.00 95.50 99 ASP A O 1
ATOM 774 N N . GLY A 1 100 ? -4.484 -6.164 6.909 1.00 97.19 100 GLY A N 1
ATOM 775 C CA . GLY A 1 100 ? -5.381 -5.017 6.900 1.00 97.19 100 GLY A CA 1
ATOM 776 C C . GLY A 1 100 ? -4.824 -3.852 7.709 1.00 97.19 100 GLY A C 1
ATOM 777 O O . GLY A 1 100 ? -4.132 -4.035 8.709 1.00 97.19 100 GLY A O 1
ATOM 778 N N . PHE A 1 101 ? -5.166 -2.636 7.299 1.00 98.25 101 PHE A N 1
ATOM 779 C CA . PHE A 1 101 ? -4.692 -1.400 7.912 1.00 98.25 101 PHE A CA 1
ATOM 780 C C . PHE A 1 101 ? -5.870 -0.487 8.229 1.00 98.25 101 PHE A C 1
ATOM 782 O O . PHE A 1 101 ? -6.786 -0.334 7.419 1.00 98.25 101 PHE A O 1
ATOM 789 N N . VAL A 1 102 ? -5.855 0.118 9.416 1.00 97.75 102 VAL A N 1
ATOM 790 C CA . VAL A 1 102 ? -6.894 1.053 9.865 1.00 97.75 102 VAL A CA 1
ATOM 791 C C . VAL A 1 102 ? -6.287 2.186 10.664 1.00 97.75 102 VAL A C 1
ATOM 793 O O . VAL A 1 102 ? -5.426 1.968 11.514 1.00 97.75 102 VAL A O 1
ATOM 796 N N . LYS A 1 103 ? -6.789 3.399 10.437 1.00 97.56 103 LYS A N 1
ATOM 797 C CA . LYS A 1 103 ? -6.511 4.546 11.296 1.00 97.56 103 LYS A CA 1
ATOM 798 C C . LYS A 1 103 ? -7.607 4.686 12.347 1.00 97.56 103 LYS A C 1
ATOM 800 O O . LYS A 1 103 ? -8.792 4.634 12.027 1.00 97.56 103 LYS A O 1
ATOM 805 N N . THR A 1 104 ? -7.211 4.805 13.609 1.00 94.75 104 THR A N 1
ATOM 806 C CA . THR A 1 104 ? -8.111 4.719 14.775 1.00 94.75 104 THR A CA 1
ATOM 807 C C . THR A 1 104 ? -8.500 6.072 15.365 1.00 94.75 104 THR A C 1
ATOM 809 O O . THR A 1 104 ? -9.448 6.132 16.147 1.00 94.75 104 THR A O 1
ATOM 812 N N . LYS A 1 105 ? -7.774 7.141 15.021 1.00 84.75 105 LYS A N 1
ATOM 813 C CA . LYS A 1 105 ? -7.969 8.514 15.500 1.00 84.75 105 LYS A CA 1
ATOM 814 C C . LYS A 1 105 ? -7.501 9.515 14.458 1.00 84.75 105 LYS A C 1
ATOM 816 O O . LYS A 1 105 ? -6.468 9.218 13.804 1.00 84.75 105 LYS A O 1
#

pLDDT: mean 95.91, std 4.42, range [58.41, 98.38]

Sequence (105 aa):
MNPEMHILNNQGCLIPVWNEINDILSSNIGTKFSSYELFAKFSDVLKNQLETIAATYEKGPCSSPPAYVGSVASSMSNTEANIVHDYNYFCPILNRIEDGFVKTK